Protein AF-A0A5E4QSP6-F1 (afdb_monomer_lite)

pLDDT: mean 77.05, std 18.64, range [42.59, 97.62]

Radius of gyration: 44.19 Å; chains: 1; bounding box: 63×29×132 Å

Organism: NCBI:txid189913

Structure (mmCIF, N/CA/C/O backbone):
data_AF-A0A5E4QSP6-F1
#
_entry.id   AF-A0A5E4QSP6-F1
#
loop_
_atom_site.group_PDB
_atom_site.id
_atom_site.type_symbol
_atom_site.label_atom_id
_atom_site.label_alt_id
_atom_site.label_comp_id
_atom_site.label_asym_id
_atom_site.label_entity_id
_atom_site.label_seq_id
_atom_site.pdbx_PDB_ins_code
_atom_site.Cartn_x
_atom_site.Cartn_y
_atom_site.Cartn_z
_atom_site.occupancy
_atom_site.B_iso_or_equiv
_atom_site.auth_seq_id
_atom_site.auth_comp_id
_atom_site.auth_asym_id
_atom_site.auth_atom_id
_atom_site.pdbx_PDB_model_num
ATOM 1 N N . MET A 1 1 ? -27.717 -10.163 22.107 1.00 70.06 1 MET A N 1
ATOM 2 C CA . MET A 1 1 ? -26.568 -11.097 22.024 1.00 70.06 1 MET A CA 1
ATOM 3 C C . MET A 1 1 ? -25.772 -10.996 23.321 1.00 70.06 1 MET A C 1
ATOM 5 O O . MET A 1 1 ? -25.616 -9.878 23.792 1.00 70.06 1 MET A O 1
ATOM 9 N N . PRO A 1 2 ? -25.306 -12.104 23.921 1.00 92.88 2 PRO A N 1
ATOM 10 C CA . PRO A 1 2 ? -24.489 -12.060 25.139 1.00 92.88 2 PRO A CA 1
ATOM 11 C C . PRO A 1 2 ? -23.131 -11.377 24.904 1.00 92.88 2 PRO A C 1
ATOM 13 O O . PRO A 1 2 ? -22.528 -11.594 23.853 1.00 92.88 2 PRO A O 1
ATOM 16 N N . ARG A 1 3 ? -22.615 -10.625 25.890 1.00 88.12 3 ARG A N 1
ATOM 17 C CA . ARG A 1 3 ? -21.329 -9.892 25.805 1.00 88.12 3 ARG A CA 1
ATOM 18 C C . ARG A 1 3 ? -20.164 -10.789 25.378 1.00 88.12 3 ARG A C 1
ATOM 20 O O . ARG A 1 3 ? -19.449 -10.469 24.439 1.00 88.12 3 ARG A O 1
ATOM 27 N N . GLN A 1 4 ? -20.054 -11.968 25.988 1.00 91.25 4 GLN A N 1
ATOM 28 C CA . GLN A 1 4 ? -19.037 -12.979 25.663 1.00 91.25 4 GLN A CA 1
ATOM 29 C C . GLN A 1 4 ? -19.108 -13.442 24.202 1.00 91.25 4 GLN A C 1
ATOM 31 O O . GLN A 1 4 ? -18.088 -13.740 23.587 1.00 91.25 4 GLN A O 1
ATOM 36 N N . ARG A 1 5 ? -20.317 -13.486 23.628 1.00 95.12 5 ARG A N 1
ATOM 37 C CA . ARG A 1 5 ? -20.522 -13.899 22.238 1.00 95.12 5 ARG A CA 1
ATOM 38 C C . ARG A 1 5 ? -20.107 -12.804 21.259 1.00 95.12 5 ARG A C 1
ATOM 40 O O . ARG A 1 5 ? -19.573 -13.132 20.209 1.00 95.12 5 ARG A O 1
ATOM 47 N N . VAL A 1 6 ? -20.319 -11.534 21.611 1.00 93.38 6 VAL A N 1
ATOM 48 C CA . VAL A 1 6 ? -19.836 -10.385 20.827 1.00 93.38 6 VAL A CA 1
ATOM 49 C C . VAL A 1 6 ? -18.314 -10.287 20.910 1.00 93.38 6 VAL A C 1
ATOM 51 O O . VAL A 1 6 ? -17.671 -10.209 19.873 1.00 93.38 6 VAL A O 1
ATOM 54 N N . HIS A 1 7 ? -17.739 -10.390 22.112 1.00 93.38 7 HIS A N 1
ATOM 55 C CA . HIS A 1 7 ? -16.287 -10.383 22.332 1.00 93.38 7 HIS A CA 1
ATOM 56 C C . HIS A 1 7 ? -15.601 -11.496 21.533 1.00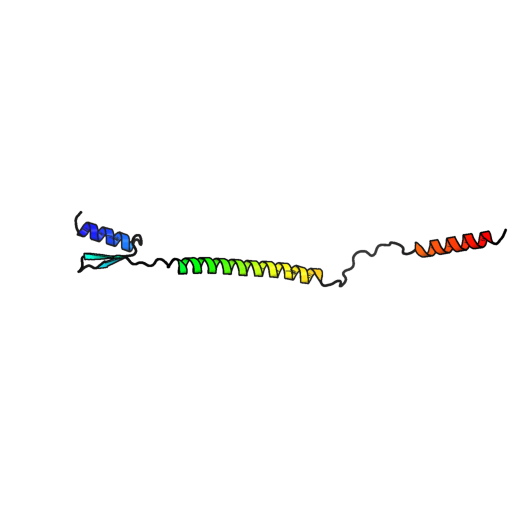 93.38 7 HIS A C 1
ATOM 58 O O . HIS A 1 7 ? -14.755 -11.213 20.695 1.00 93.38 7 HIS A O 1
ATOM 64 N N . SER A 1 8 ? -16.084 -12.740 21.647 1.00 93.88 8 SER A N 1
ATOM 65 C CA . SER A 1 8 ? -15.549 -13.865 20.868 1.00 93.88 8 SER A CA 1
ATOM 66 C C . SER A 1 8 ? -15.694 -13.678 19.354 1.00 93.88 8 SER A C 1
ATOM 68 O O . SER A 1 8 ? -14.806 -14.085 18.608 1.00 93.88 8 SER A O 1
ATOM 70 N N . LEU A 1 9 ? -16.792 -13.077 18.883 1.00 95.75 9 LEU A N 1
ATOM 71 C CA . LEU A 1 9 ? -16.992 -12.804 17.459 1.00 95.75 9 LEU A CA 1
ATOM 72 C C . LEU A 1 9 ? -16.009 -11.744 16.950 1.00 95.75 9 LEU A C 1
ATOM 74 O O . LEU A 1 9 ? -15.333 -11.981 15.956 1.00 95.75 9 LEU A O 1
ATOM 78 N N . VAL A 1 10 ? -15.898 -10.612 17.646 1.00 94.00 10 VAL A N 1
ATOM 79 C CA . VAL A 1 10 ? -14.998 -9.515 17.265 1.00 94.00 10 VAL A CA 1
ATOM 80 C C . VAL A 1 10 ? -13.540 -9.964 17.344 1.00 94.00 10 VAL A C 1
ATOM 82 O O . VAL A 1 10 ? -12.785 -9.719 16.410 1.00 94.00 10 VAL A O 1
ATOM 85 N N . SER A 1 11 ? -13.147 -10.704 18.387 1.00 94.62 11 SER A N 1
ATOM 86 C CA . SER A 1 11 ? -11.801 -11.279 18.480 1.00 94.62 11 SER A CA 1
ATOM 87 C C . SER A 1 11 ? -11.498 -12.222 17.317 1.00 94.62 11 SER A C 1
ATOM 89 O O . SER A 1 11 ? -10.399 -12.171 16.775 1.00 94.62 11 SER A O 1
ATOM 91 N N . LYS A 1 12 ? -12.463 -13.047 16.884 1.00 96.31 12 LYS A N 1
ATOM 92 C CA . LYS A 1 12 ? -12.291 -13.889 15.688 1.00 96.31 12 LYS A CA 1
ATOM 93 C C . LYS A 1 12 ? -12.115 -13.058 14.421 1.00 96.31 12 LYS A C 1
ATOM 95 O O . LYS A 1 12 ? -11.230 -13.372 13.640 1.00 96.31 12 LYS A O 1
ATOM 100 N N . MET A 1 13 ? -12.898 -11.995 14.238 1.00 96.50 13 MET A N 1
ATOM 101 C CA . MET A 1 13 ? -12.763 -11.105 13.076 1.00 96.50 13 MET A CA 1
ATOM 102 C C . MET A 1 13 ? -11.406 -10.386 13.045 1.00 96.50 13 MET A C 1
ATOM 104 O O . MET A 1 13 ? -10.834 -10.223 11.973 1.00 96.50 13 MET A O 1
ATOM 108 N N . ILE A 1 14 ? -10.872 -9.991 14.206 1.00 94.94 14 ILE A N 1
ATOM 109 C CA . ILE A 1 14 ? -9.531 -9.393 14.313 1.00 94.94 14 ILE A CA 1
ATOM 110 C C . ILE A 1 14 ? -8.449 -10.427 13.963 1.00 94.94 14 ILE A C 1
ATOM 112 O O . ILE A 1 14 ? -7.567 -10.137 13.162 1.00 94.94 14 ILE A O 1
ATOM 116 N N . ILE A 1 15 ? -8.527 -11.642 14.522 1.00 95.31 15 ILE A N 1
ATOM 117 C CA . ILE A 1 15 ? -7.548 -12.720 14.273 1.00 95.31 15 ILE A CA 1
ATOM 118 C C . ILE A 1 15 ? -7.567 -13.177 12.808 1.00 95.31 15 ILE A C 1
ATOM 120 O O . ILE A 1 15 ? -6.516 -13.473 12.251 1.00 95.31 15 ILE A O 1
ATOM 124 N N . ASN A 1 16 ? -8.744 -13.219 12.182 1.00 97.12 16 ASN A N 1
ATOM 125 C CA . ASN A 1 16 ? -8.903 -13.567 10.770 1.00 97.12 16 ASN A CA 1
ATOM 126 C C . ASN A 1 16 ? -8.485 -12.440 9.808 1.00 97.12 16 ASN A C 1
ATOM 128 O O . ASN A 1 16 ? -8.639 -12.601 8.601 1.00 97.12 16 ASN A O 1
ATOM 132 N N . GLU A 1 17 ? -8.017 -11.298 10.322 1.00 91.94 17 GLU A N 1
ATOM 133 C CA . GLU A 1 17 ? -7.676 -10.102 9.538 1.00 91.94 17 GLU A CA 1
ATOM 134 C C . GLU A 1 17 ? -8.862 -9.504 8.748 1.00 91.94 17 GLU A C 1
ATOM 136 O O . GLU A 1 17 ? -8.681 -8.702 7.834 1.00 91.94 17 GLU A O 1
ATOM 141 N N . GLU A 1 18 ? -10.100 -9.832 9.130 1.00 93.50 18 GLU A N 1
ATOM 142 C CA . GLU A 1 18 ? -11.321 -9.239 8.560 1.00 93.50 18 GLU A CA 1
ATOM 143 C C . GLU A 1 18 ? -11.573 -7.825 9.111 1.00 93.50 18 GLU A C 1
ATOM 145 O O . GLU A 1 18 ? -12.243 -7.007 8.478 1.00 93.50 18 GLU A O 1
ATOM 150 N N . LEU A 1 19 ? -11.045 -7.532 10.305 1.00 90.94 19 LEU A N 1
ATOM 151 C CA . LEU A 1 19 ? -11.163 -6.244 10.978 1.00 90.94 19 LEU A CA 1
ATOM 152 C C . LEU A 1 19 ? -9.793 -5.765 11.471 1.00 90.94 19 LEU A C 1
ATOM 154 O O . LEU A 1 19 ? -9.209 -6.344 12.384 1.00 90.94 19 LEU A O 1
ATOM 158 N N . LEU A 1 20 ? -9.320 -4.645 10.924 1.00 92.62 20 LEU A N 1
ATOM 159 C CA . LEU A 1 20 ? -8.104 -3.970 11.381 1.00 92.62 20 LEU A CA 1
ATOM 160 C C . LEU A 1 20 ? -8.386 -3.193 12.672 1.00 92.62 20 LEU A C 1
ATOM 162 O O . LEU A 1 20 ? -8.656 -1.990 12.655 1.00 92.62 20 LEU A O 1
ATOM 166 N N . ALA A 1 21 ? -8.360 -3.894 13.801 1.00 93.25 21 ALA A N 1
ATOM 167 C CA . ALA A 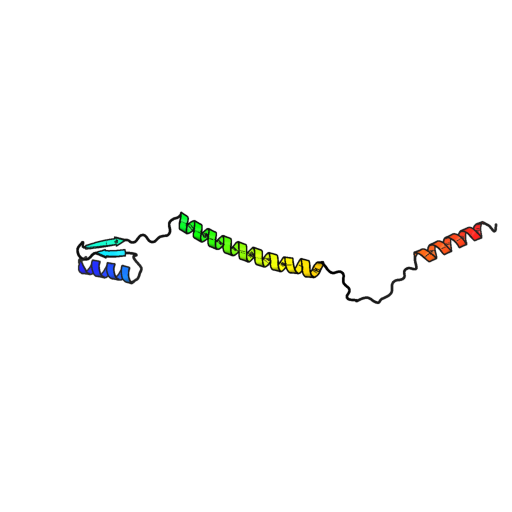1 21 ? -8.654 -3.318 15.105 1.00 93.25 21 ALA A CA 1
ATOM 168 C C . ALA A 1 21 ? -7.891 -4.006 16.239 1.00 93.25 21 ALA A C 1
ATOM 170 O O . ALA A 1 21 ? -7.387 -5.117 16.092 1.00 93.25 21 ALA A O 1
ATOM 171 N N . SER A 1 22 ? -7.860 -3.352 17.394 1.00 91.88 22 SER A N 1
ATOM 172 C CA . SER A 1 22 ? -7.501 -3.946 18.680 1.00 91.88 22 SER A CA 1
ATOM 173 C C . SER A 1 22 ? -8.678 -3.843 19.650 1.00 91.88 22 SER A C 1
ATOM 175 O O . SER A 1 22 ? -9.561 -2.999 19.486 1.00 91.88 22 SER A O 1
ATOM 177 N N . LEU A 1 23 ? -8.726 -4.736 20.638 1.00 92.94 23 LEU A N 1
ATOM 178 C CA . LEU A 1 23 ? -9.775 -4.752 21.652 1.00 92.94 23 LEU A CA 1
ATOM 179 C C . LEU A 1 23 ? -9.189 -4.328 23.004 1.00 92.94 23 LEU A C 1
ATOM 181 O O . LEU A 1 23 ? -8.173 -4.878 23.425 1.00 92.94 23 LEU A O 1
ATOM 185 N N . ASP A 1 24 ? -9.825 -3.362 23.662 1.00 92.06 24 ASP A N 1
ATOM 186 C CA . ASP A 1 24 ? -9.459 -2.887 24.996 1.00 92.06 24 ASP A CA 1
ATOM 187 C C . ASP A 1 24 ? -10.381 -3.529 26.044 1.00 92.06 24 ASP A C 1
ATOM 189 O O . ASP A 1 24 ? -11.544 -3.148 26.192 1.00 92.06 24 ASP A O 1
ATOM 193 N N . ASP A 1 25 ? -9.873 -4.543 26.750 1.00 83.44 25 ASP A N 1
ATOM 194 C CA . ASP A 1 25 ? -10.630 -5.327 27.736 1.00 83.44 25 ASP A CA 1
ATOM 195 C C . ASP A 1 25 ? -11.177 -4.516 28.936 1.00 83.44 25 ASP A C 1
ATOM 197 O O . ASP A 1 25 ? -12.334 -4.743 29.297 1.00 83.44 25 ASP A O 1
ATOM 201 N N . PRO A 1 26 ? -10.435 -3.581 29.573 1.00 86.38 26 PRO A N 1
ATOM 202 C CA . PRO A 1 26 ? -10.968 -2.787 30.686 1.00 86.38 26 PRO A CA 1
ATOM 203 C C . PRO A 1 26 ? -12.008 -1.739 30.267 1.00 86.38 26 PRO A C 1
ATOM 205 O O . PRO A 1 26 ? -12.934 -1.479 31.035 1.00 86.38 26 PRO A O 1
ATOM 208 N N . SER A 1 27 ? -11.883 -1.146 29.074 1.00 86.06 27 SER A N 1
ATOM 209 C CA . SER A 1 27 ? -12.834 -0.131 28.580 1.00 86.06 27 SER A CA 1
ATOM 210 C C . SER A 1 27 ? -13.947 -0.714 27.705 1.00 86.06 27 SER A C 1
ATOM 212 O O . SER A 1 27 ? -14.808 0.027 27.232 1.00 86.06 27 SER A O 1
ATOM 214 N N . GLU A 1 28 ? -13.923 -2.028 27.471 1.00 87.69 28 GLU A N 1
ATOM 215 C CA . GLU A 1 28 ? -14.865 -2.779 26.633 1.00 87.69 28 GLU A CA 1
ATOM 216 C C . GLU A 1 28 ? -15.072 -2.175 25.232 1.00 87.69 28 GLU A C 1
ATOM 218 O O . GLU A 1 28 ? -16.167 -2.238 24.664 1.00 87.69 28 GLU A O 1
ATOM 223 N N . CYS A 1 29 ? -14.023 -1.582 24.657 1.00 89.56 29 CYS A N 1
ATOM 224 C CA . CYS A 1 29 ? -14.099 -0.871 23.386 1.00 89.56 29 CYS A CA 1
ATOM 225 C C . CYS A 1 29 ? -13.179 -1.490 22.324 1.00 89.56 29 CYS A C 1
ATOM 227 O O . CYS A 1 29 ? -12.173 -2.128 22.628 1.00 89.56 29 CYS A O 1
ATOM 229 N N . ALA A 1 30 ? -13.546 -1.323 21.052 1.00 90.50 30 ALA A N 1
ATOM 230 C CA . ALA A 1 30 ? -12.716 -1.720 19.920 1.00 90.50 30 ALA A CA 1
ATOM 231 C C . ALA A 1 30 ? -12.079 -0.473 19.297 1.00 90.50 30 ALA A C 1
ATOM 233 O O . ALA A 1 30 ? -12.779 0.473 18.930 1.00 90.50 30 ALA A O 1
ATOM 234 N N . ILE A 1 31 ? -10.756 -0.481 19.162 1.00 92.69 31 ILE A N 1
ATOM 235 C CA . ILE A 1 31 ? -9.973 0.594 18.557 1.00 92.69 31 ILE A CA 1
ATOM 236 C C . ILE A 1 31 ? -9.678 0.200 17.114 1.00 92.69 31 ILE A C 1
ATOM 238 O O . ILE A 1 31 ? -8.946 -0.752 16.860 1.00 92.69 31 ILE A O 1
ATOM 242 N N . LEU A 1 32 ? -10.239 0.936 16.158 1.00 92.38 32 LEU A N 1
ATOM 243 C CA . LEU A 1 32 ? -9.987 0.709 14.736 1.00 92.38 32 LEU A CA 1
ATOM 244 C C . LEU A 1 32 ? -8.651 1.335 14.327 1.00 92.38 32 LEU A C 1
ATOM 246 O O . LEU A 1 32 ? -8.406 2.518 14.570 1.00 92.38 32 LEU A O 1
ATOM 250 N N . HIS A 1 33 ? -7.800 0.558 13.665 1.00 90.44 33 HIS A N 1
ATOM 251 C CA . HIS A 1 33 ? -6.546 1.049 13.111 1.00 90.44 33 HIS A CA 1
ATOM 252 C C . HIS A 1 33 ? -6.780 1.527 11.676 1.00 90.44 33 HIS A C 1
ATOM 254 O O . HIS A 1 33 ? -7.235 0.774 10.819 1.00 90.44 33 HIS A O 1
ATOM 260 N N . ARG A 1 34 ? -6.454 2.791 11.391 1.00 74.94 34 ARG A N 1
ATOM 261 C CA . ARG A 1 34 ? -6.568 3.369 10.046 1.00 74.94 34 ARG A CA 1
ATOM 262 C C . ARG A 1 34 ? -5.214 3.288 9.340 1.00 74.94 34 ARG A C 1
ATOM 264 O O . ARG A 1 34 ? -4.451 4.247 9.365 1.00 74.94 34 ARG A O 1
ATOM 271 N N . SER A 1 35 ? -4.902 2.134 8.756 1.00 71.81 35 SER A N 1
ATOM 272 C CA . SER A 1 35 ? -3.636 1.883 8.042 1.00 71.81 35 SER A CA 1
ATOM 273 C C . SER A 1 35 ? -3.733 2.050 6.520 1.00 71.81 35 SER A C 1
ATOM 275 O O . SER A 1 35 ? -2.827 1.647 5.793 1.00 71.81 35 SER A O 1
ATOM 277 N N . GLU A 1 36 ? -4.799 2.670 6.012 1.00 79.56 36 GLU A N 1
ATOM 278 C CA . GLU A 1 36 ? -4.912 2.953 4.582 1.00 79.56 36 GLU A CA 1
ATOM 279 C C . GLU A 1 36 ? -3.919 4.050 4.167 1.00 79.56 36 GLU A C 1
ATOM 281 O O . GLU A 1 36 ? -3.878 5.112 4.805 1.00 79.56 36 GLU A O 1
ATOM 286 N N . PRO A 1 37 ? -3.134 3.843 3.091 1.00 79.44 37 PRO A N 1
ATOM 287 C CA . PRO A 1 37 ? -2.287 4.894 2.560 1.00 79.44 37 PRO A CA 1
ATOM 288 C C . PRO A 1 37 ? -3.154 6.096 2.199 1.00 79.44 37 PRO A C 1
ATOM 290 O O . PRO A 1 37 ? -4.208 5.979 1.570 1.00 79.44 37 PRO A O 1
ATOM 293 N N . THR A 1 38 ? -2.692 7.281 2.584 1.00 90.31 38 THR A N 1
ATOM 294 C CA . THR A 1 38 ? -3.370 8.519 2.203 1.00 90.31 38 THR A CA 1
ATOM 295 C C . THR A 1 38 ? -3.489 8.591 0.681 1.00 90.31 38 THR A C 1
ATOM 297 O O . THR A 1 38 ? -2.650 8.061 -0.050 1.00 90.31 38 THR A O 1
ATOM 300 N N . ARG A 1 39 ? -4.494 9.311 0.170 1.00 91.62 39 ARG A N 1
ATOM 301 C CA . ARG A 1 39 ? -4.681 9.486 -1.281 1.00 91.62 39 ARG A CA 1
ATOM 302 C C . ARG A 1 39 ? -3.394 9.928 -1.993 1.00 91.62 39 ARG A C 1
ATOM 304 O O . ARG A 1 39 ? -3.136 9.492 -3.108 1.00 91.62 39 ARG A O 1
ATOM 311 N N . MET A 1 40 ? -2.579 10.762 -1.345 1.00 94.50 40 MET A N 1
ATOM 312 C CA . MET A 1 40 ? -1.281 11.193 -1.870 1.00 94.50 40 MET A CA 1
ATOM 313 C C . MET A 1 40 ? -0.266 10.045 -1.932 1.00 94.50 40 MET A C 1
ATOM 315 O O . MET A 1 40 ? 0.378 9.875 -2.961 1.00 94.50 40 MET A O 1
ATOM 319 N N . GLN A 1 41 ? -0.149 9.239 -0.873 1.00 95.19 41 GLN A N 1
ATOM 320 C CA . GLN A 1 41 ? 0.733 8.067 -0.849 1.00 95.19 41 GLN A CA 1
ATOM 321 C C . GLN A 1 41 ? 0.314 7.021 -1.889 1.00 95.19 41 GLN A C 1
ATOM 323 O O . GLN A 1 41 ? 1.166 6.502 -2.601 1.00 95.19 41 GLN A O 1
ATOM 328 N N . ALA A 1 42 ? -0.987 6.765 -2.039 1.00 94.62 42 ALA A N 1
ATOM 329 C CA . ALA A 1 42 ? -1.502 5.853 -3.058 1.00 94.62 42 ALA A CA 1
ATOM 330 C C . ALA A 1 42 ? -1.169 6.335 -4.483 1.00 94.62 42 ALA A C 1
ATOM 332 O O . ALA A 1 42 ? -0.704 5.555 -5.310 1.00 94.62 42 ALA A O 1
ATOM 333 N N . LEU A 1 43 ? -1.346 7.633 -4.763 1.00 96.19 43 LEU A N 1
ATOM 334 C CA . LEU A 1 43 ? -0.958 8.221 -6.048 1.00 96.19 43 LEU A CA 1
ATOM 335 C C . LEU A 1 43 ? 0.559 8.172 -6.270 1.00 96.19 43 LEU A C 1
ATOM 337 O O . LEU A 1 43 ? 0.996 7.895 -7.382 1.00 96.19 43 LEU A O 1
ATOM 341 N N . ALA A 1 44 ? 1.361 8.412 -5.230 1.00 96.56 44 ALA A N 1
ATOM 342 C CA . ALA A 1 44 ? 2.816 8.321 -5.313 1.00 96.56 44 ALA A CA 1
ATOM 343 C C . ALA A 1 44 ? 3.281 6.895 -5.647 1.00 96.56 44 ALA A C 1
ATOM 345 O O . ALA A 1 44 ? 4.128 6.736 -6.521 1.00 96.56 44 ALA A O 1
ATOM 346 N N . LEU A 1 45 ? 2.681 5.870 -5.028 1.00 95.81 45 LEU A N 1
ATOM 347 C CA . LEU A 1 45 ? 2.941 4.460 -5.348 1.00 95.81 45 LEU A CA 1
ATOM 348 C C . LEU A 1 45 ? 2.585 4.142 -6.807 1.00 95.81 45 LEU A C 1
ATOM 350 O O . LEU A 1 45 ? 3.418 3.631 -7.548 1.00 95.81 45 LEU A O 1
ATOM 354 N N . GLN A 1 46 ? 1.398 4.554 -7.265 1.00 96.75 46 GLN A N 1
ATOM 355 C CA . GLN A 1 46 ? 0.988 4.367 -8.662 1.00 96.75 46 GLN A CA 1
ATOM 356 C C . GLN A 1 46 ? 1.920 5.068 -9.660 1.00 96.75 46 GLN A C 1
ATOM 358 O O . GLN A 1 46 ? 2.141 4.575 -10.767 1.00 96.75 46 GLN A O 1
ATOM 363 N N . LEU A 1 47 ? 2.434 6.249 -9.311 1.00 97.19 47 LEU A N 1
ATOM 364 C CA . LEU A 1 47 ? 3.402 6.961 -10.140 1.00 97.19 47 LEU A CA 1
ATOM 365 C C . LEU A 1 47 ? 4.764 6.268 -10.129 1.00 97.19 47 LEU A C 1
ATOM 367 O O . LEU A 1 47 ? 5.378 6.184 -11.188 1.00 97.19 47 LEU A O 1
ATOM 371 N N . ALA A 1 48 ? 5.208 5.742 -8.987 1.00 97.31 48 ALA A N 1
ATOM 372 C CA . ALA A 1 48 ? 6.445 4.975 -8.891 1.00 97.31 48 ALA A CA 1
ATOM 373 C C . ALA A 1 48 ? 6.412 3.746 -9.817 1.00 97.31 48 ALA A C 1
ATOM 375 O O . ALA A 1 48 ? 7.334 3.570 -10.614 1.00 97.31 48 ALA A O 1
ATOM 376 N N . ASP A 1 49 ? 5.311 2.987 -9.821 1.00 97.50 49 ASP A N 1
ATOM 377 C CA . ASP A 1 49 ? 5.125 1.850 -10.734 1.00 97.50 49 ASP A CA 1
ATOM 378 C C . ASP A 1 49 ? 5.170 2.283 -12.209 1.00 97.50 49 ASP A C 1
ATOM 380 O O . ASP A 1 49 ? 5.776 1.630 -13.062 1.00 97.50 49 ASP A O 1
ATOM 384 N N . LYS A 1 50 ? 4.546 3.420 -12.543 1.00 97.62 50 LYS A N 1
ATOM 385 C CA . LYS A 1 50 ? 4.573 3.967 -13.910 1.00 97.62 50 LYS A CA 1
ATOM 386 C C . LYS A 1 50 ? 5.969 4.411 -14.328 1.00 97.62 50 LYS A C 1
ATOM 388 O O . LYS A 1 50 ? 6.348 4.173 -15.470 1.00 97.62 50 LYS A O 1
ATOM 393 N N . VAL A 1 51 ? 6.723 5.046 -13.434 1.00 97.56 51 VAL A N 1
ATOM 394 C CA . VAL A 1 51 ? 8.106 5.454 -13.703 1.00 97.56 51 VAL A CA 1
ATOM 395 C C . VAL A 1 51 ? 8.981 4.226 -13.944 1.00 97.56 51 VAL A C 1
ATOM 397 O O . VAL A 1 51 ? 9.722 4.227 -14.921 1.00 97.56 51 VAL A O 1
ATOM 400 N N . GLY A 1 52 ? 8.835 3.162 -13.145 1.00 96.81 52 GLY A N 1
ATOM 401 C CA . GLY A 1 52 ? 9.524 1.888 -13.384 1.00 96.81 52 GLY A CA 1
ATOM 402 C C . GLY A 1 52 ? 9.243 1.333 -14.783 1.00 96.81 52 GLY A C 1
ATOM 403 O O . GLY A 1 52 ? 10.164 1.128 -15.567 1.00 96.81 52 GLY A O 1
ATOM 404 N N . ASN A 1 53 ? 7.965 1.235 -15.162 1.00 97.00 53 ASN A N 1
ATOM 405 C CA . ASN A 1 53 ? 7.569 0.779 -16.502 1.00 97.00 53 ASN A CA 1
ATOM 406 C C . ASN A 1 53 ? 8.141 1.645 -17.645 1.00 97.00 53 ASN A C 1
ATOM 408 O O . ASN A 1 53 ? 8.432 1.138 -18.734 1.00 97.00 53 ASN A O 1
ATOM 412 N N . LEU A 1 54 ? 8.271 2.958 -17.433 1.00 96.75 54 LEU A N 1
ATOM 413 C CA . LEU A 1 54 ? 8.867 3.871 -18.412 1.00 96.75 54 LEU A CA 1
ATOM 414 C C . LEU A 1 54 ? 10.376 3.657 -18.546 1.00 96.75 54 LEU A C 1
ATOM 416 O O . LEU A 1 54 ? 10.881 3.685 -19.667 1.00 96.75 54 LEU A O 1
ATOM 420 N N . VAL A 1 55 ? 11.084 3.425 -17.437 1.00 96.62 55 VAL A N 1
ATOM 421 C CA . VAL A 1 55 ? 12.518 3.101 -17.450 1.00 96.62 55 VAL A CA 1
ATOM 422 C C . VAL A 1 55 ? 12.752 1.800 -18.214 1.00 96.62 55 VAL A C 1
ATOM 424 O O . VAL A 1 55 ? 13.491 1.818 -19.196 1.00 96.62 55 VAL A O 1
ATOM 427 N N . ASP A 1 56 ? 12.022 0.733 -17.882 1.00 95.69 56 ASP A N 1
ATOM 428 C CA . ASP A 1 56 ? 12.115 -0.556 -18.583 1.00 95.69 56 ASP A CA 1
ATOM 429 C C . ASP A 1 56 ? 11.840 -0.414 -20.091 1.00 95.69 56 ASP A C 1
ATOM 431 O O . ASP A 1 56 ? 12.483 -1.034 -20.942 1.00 95.69 56 ASP A O 1
ATOM 435 N N . SER A 1 57 ? 10.865 0.425 -20.454 1.00 94.00 57 SER A N 1
ATOM 436 C CA . SER A 1 57 ? 10.539 0.703 -21.856 1.00 94.00 57 SER A CA 1
ATOM 437 C C . SER A 1 57 ? 11.660 1.464 -22.566 1.00 94.00 57 SER A C 1
ATOM 439 O O . SER A 1 57 ? 11.983 1.144 -23.713 1.00 94.00 57 SER A O 1
ATOM 441 N N . ASN A 1 58 ? 12.269 2.443 -21.896 1.00 93.19 58 ASN A N 1
ATOM 442 C CA . ASN A 1 58 ? 13.394 3.205 -22.430 1.00 93.19 58 ASN A CA 1
ATOM 443 C C . ASN A 1 58 ? 14.621 2.317 -22.642 1.00 93.19 58 ASN A C 1
ATOM 445 O O . ASN A 1 58 ? 15.241 2.404 -23.700 1.00 93.19 58 ASN A O 1
ATOM 449 N N . GLU A 1 59 ? 14.933 1.428 -21.698 1.00 93.94 59 GLU A N 1
ATOM 450 C CA . GLU A 1 59 ? 16.032 0.465 -21.831 1.00 93.94 59 GLU A CA 1
ATOM 451 C C . GLU A 1 59 ? 15.819 -0.453 -23.041 1.00 93.94 59 GLU A C 1
ATOM 453 O O . GLU A 1 59 ? 16.687 -0.551 -23.908 1.00 93.94 59 GLU A O 1
ATOM 458 N N . ARG A 1 60 ? 14.614 -1.015 -23.203 1.00 91.00 60 ARG A N 1
ATOM 459 C CA . ARG A 1 60 ? 14.266 -1.841 -24.376 1.00 91.00 60 ARG A CA 1
ATOM 460 C C . ARG A 1 60 ? 14.373 -1.091 -25.704 1.00 91.00 60 ARG A C 1
ATOM 462 O O . ARG A 1 60 ? 14.727 -1.684 -26.725 1.00 91.00 60 ARG A O 1
ATOM 469 N N . ILE A 1 61 ? 13.995 0.188 -25.742 1.00 88.56 61 ILE A N 1
ATOM 470 C CA . ILE A 1 61 ? 14.138 1.023 -26.946 1.00 88.56 61 ILE A CA 1
ATOM 471 C C . ILE A 1 61 ? 15.617 1.282 -27.226 1.00 88.56 61 ILE A C 1
ATOM 473 O O . ILE A 1 61 ? 16.047 1.158 -28.374 1.00 88.56 61 ILE A O 1
ATOM 477 N N . PHE A 1 62 ? 16.390 1.600 -26.189 1.00 84.25 62 PHE A N 1
ATOM 478 C CA . PHE A 1 62 ? 17.817 1.861 -26.295 1.00 84.25 62 PHE A CA 1
ATOM 479 C C . PHE A 1 62 ? 18.583 0.637 -26.809 1.00 84.25 62 PHE A C 1
ATOM 481 O O . PHE A 1 62 ? 19.365 0.766 -27.748 1.00 84.25 62 PHE A O 1
ATOM 488 N N . GLU A 1 63 ? 18.295 -0.563 -26.301 1.00 84.94 63 GLU A N 1
ATOM 489 C CA . GLU A 1 63 ? 18.852 -1.822 -26.816 1.00 84.94 63 GLU A CA 1
ATOM 490 C C . GLU A 1 63 ? 18.558 -2.012 -28.313 1.00 84.94 63 GLU A C 1
ATOM 492 O O . GLU A 1 63 ? 19.443 -2.342 -29.110 1.00 84.94 63 GLU A O 1
ATOM 497 N N . LYS A 1 64 ? 17.31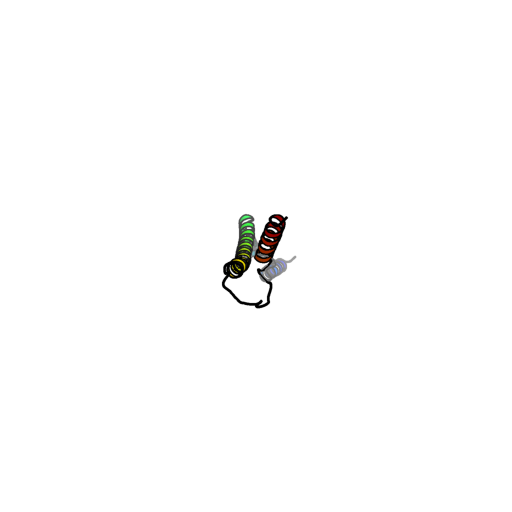5 -1.738 -28.732 1.00 78.19 64 LYS A N 1
ATOM 498 C CA . LYS A 1 64 ? 16.909 -1.828 -30.142 1.00 78.19 64 LYS A CA 1
ATOM 499 C C . LYS A 1 64 ? 17.610 -0.783 -31.010 1.00 78.19 64 LYS A C 1
ATOM 501 O O . LYS A 1 64 ? 18.041 -1.116 -32.111 1.00 78.19 64 LYS A O 1
ATOM 506 N N . GLN A 1 65 ? 17.763 0.456 -30.542 1.00 65.50 65 GLN A N 1
ATOM 507 C CA . GLN A 1 65 ? 18.502 1.501 -31.260 1.00 65.50 65 GLN A CA 1
ATOM 508 C C . GLN A 1 65 ? 20.009 1.231 -31.313 1.00 65.50 65 GLN A C 1
ATOM 510 O O . GLN A 1 65 ? 20.622 1.470 -32.353 1.00 65.50 65 GLN A O 1
ATOM 515 N N . GLY A 1 66 ? 20.604 0.668 -30.260 1.00 58.75 66 GLY A N 1
ATOM 516 C CA . GLY A 1 66 ? 21.994 0.205 -30.264 1.00 58.75 66 GLY A CA 1
ATOM 517 C C . GLY A 1 66 ? 22.265 -0.798 -31.391 1.00 58.75 66 GLY A C 1
ATOM 518 O O . GLY A 1 66 ? 23.310 -0.733 -32.039 1.00 58.75 66 GLY A O 1
ATOM 519 N N . SER A 1 67 ? 21.280 -1.640 -31.724 1.00 58.00 67 SER A N 1
ATOM 520 C CA . SER A 1 67 ? 21.333 -2.530 -32.892 1.00 58.00 67 SER A CA 1
ATOM 521 C C . SER A 1 67 ? 21.312 -1.777 -34.234 1.00 58.00 67 SER A C 1
ATOM 523 O O . SER A 1 67 ? 22.015 -2.169 -35.166 1.00 58.00 67 SER A O 1
ATOM 525 N N . PHE A 1 68 ? 20.585 -0.657 -34.348 1.00 55.88 68 PHE A N 1
ATOM 526 C CA . PHE A 1 68 ? 20.609 0.193 -35.550 1.00 55.88 68 PHE A CA 1
ATOM 527 C C . PHE A 1 68 ? 21.963 0.888 -35.751 1.00 55.88 68 PHE A C 1
ATOM 529 O O . PHE A 1 68 ? 22.450 0.945 -36.881 1.00 55.88 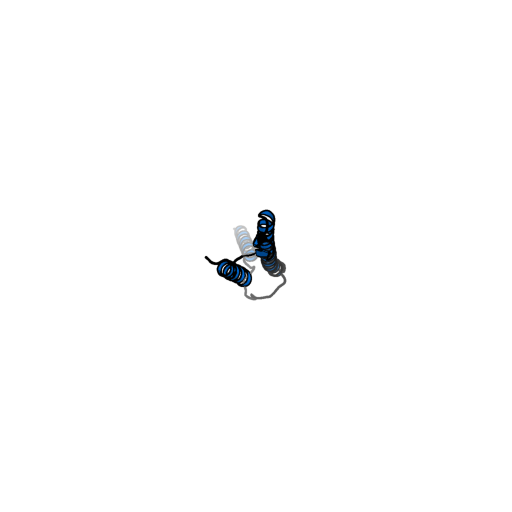68 PHE A O 1
ATOM 536 N N . PHE A 1 69 ? 22.611 1.354 -34.678 1.00 54.91 69 PHE A N 1
ATOM 537 C CA . PHE A 1 69 ? 23.951 1.947 -34.765 1.00 54.91 69 PHE A CA 1
ATOM 538 C C . PHE A 1 69 ? 25.052 0.903 -35.008 1.00 54.91 69 PHE A C 1
ATOM 540 O O . PHE A 1 69 ? 25.994 1.181 -35.748 1.00 54.91 69 PHE A O 1
ATOM 547 N N . GLN A 1 70 ? 24.917 -0.318 -34.476 1.00 56.28 70 GLN A N 1
ATOM 548 C CA . GLN A 1 70 ? 25.864 -1.405 -34.755 1.00 56.28 70 GLN A CA 1
ATOM 549 C C . GLN A 1 70 ? 25.677 -2.040 -36.144 1.00 56.28 70 GLN A C 1
ATOM 551 O O . GLN A 1 70 ? 26.654 -2.496 -36.733 1.00 56.28 70 GLN A O 1
ATOM 556 N N . ARG A 1 71 ? 24.461 -2.042 -36.711 1.00 55.03 71 ARG A N 1
ATOM 557 C CA . ARG A 1 71 ? 24.186 -2.632 -38.037 1.00 55.03 71 ARG A CA 1
ATOM 558 C C . ARG A 1 71 ? 24.226 -1.627 -39.199 1.00 55.03 71 ARG A C 1
ATOM 560 O O . ARG A 1 71 ? 24.288 -2.049 -40.350 1.00 55.03 71 ARG A O 1
ATOM 567 N N . GLY A 1 72 ? 24.195 -0.321 -38.930 1.00 52.56 72 GLY A N 1
ATOM 568 C CA . GLY A 1 72 ? 24.122 0.724 -39.964 1.00 52.56 72 GLY A CA 1
ATOM 569 C C . GLY A 1 72 ? 25.387 1.565 -40.171 1.00 52.56 72 GLY A C 1
ATOM 570 O O . GLY A 1 72 ? 25.417 2.374 -41.094 1.00 52.56 72 GLY A O 1
ATOM 571 N N . GLY A 1 73 ? 26.419 1.407 -39.336 1.00 52.81 73 GLY A N 1
ATOM 572 C CA . GLY A 1 73 ? 27.564 2.329 -39.283 1.00 52.81 73 GLY A CA 1
ATOM 573 C C . GLY A 1 73 ? 28.879 1.850 -39.903 1.00 52.81 73 GLY A C 1
ATOM 574 O O . GLY A 1 73 ? 29.878 2.554 -39.786 1.00 52.81 73 GLY A O 1
ATOM 575 N N . ALA A 1 74 ? 28.923 0.681 -40.548 1.00 47.75 74 ALA A N 1
ATOM 576 C CA . ALA A 1 74 ? 30.145 0.172 -41.170 1.00 47.75 74 ALA A CA 1
ATOM 577 C C . ALA A 1 74 ? 29.908 -0.252 -42.628 1.00 47.75 74 ALA A C 1
ATOM 579 O O . ALA A 1 74 ? 29.452 -1.369 -42.871 1.00 47.75 74 ALA A O 1
ATOM 580 N N . PRO A 1 75 ? 30.299 0.550 -43.637 1.00 52.50 75 PRO A N 1
ATOM 581 C CA . PRO A 1 75 ? 30.585 0.014 -44.955 1.00 52.50 75 PRO A CA 1
ATOM 582 C C . PRO A 1 75 ? 32.005 -0.560 -44.917 1.00 52.50 75 PRO A C 1
ATOM 584 O O . PRO A 1 75 ? 32.935 -0.000 -45.493 1.00 52.50 75 PRO A O 1
ATOM 587 N N . ARG A 1 76 ? 32.211 -1.671 -44.200 1.00 51.59 76 ARG A N 1
ATOM 588 C CA . ARG A 1 76 ? 33.464 -2.428 -44.299 1.00 51.59 76 ARG A CA 1
ATOM 589 C C . ARG A 1 76 ? 33.177 -3.860 -44.721 1.00 51.59 76 ARG A C 1
ATOM 591 O O . ARG A 1 76 ? 33.148 -4.773 -43.915 1.00 51.59 76 ARG A O 1
ATOM 598 N N . GLY A 1 77 ? 32.939 -3.960 -46.028 1.00 53.75 77 GLY A N 1
ATOM 599 C CA . GLY A 1 77 ? 33.327 -5.057 -46.906 1.00 53.75 77 GLY A CA 1
ATOM 600 C C . GLY A 1 77 ? 33.064 -6.476 -46.425 1.00 53.75 77 GLY A C 1
ATOM 601 O O . GLY A 1 77 ? 33.907 -7.059 -45.758 1.00 53.75 77 GLY A O 1
ATOM 602 N N . GLU A 1 78 ? 32.010 -7.090 -46.959 1.00 42.59 78 GLU A N 1
ATOM 603 C CA . GLU A 1 78 ? 32.024 -8.532 -47.181 1.00 42.59 78 GLU A CA 1
ATOM 604 C C . GLU A 1 78 ? 31.460 -8.847 -48.567 1.00 42.59 78 GLU A C 1
ATOM 606 O O . GLU A 1 78 ? 30.343 -8.479 -48.933 1.00 42.59 78 GLU A O 1
ATOM 611 N N . GLY A 1 79 ? 32.329 -9.431 -49.389 1.00 51.44 79 GLY A N 1
ATOM 612 C CA . GLY A 1 79 ? 32.110 -9.661 -50.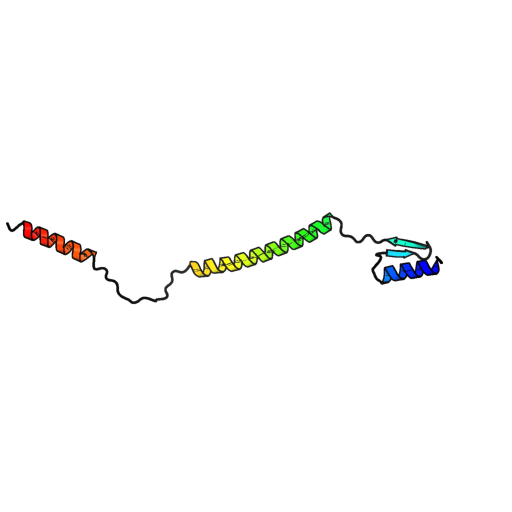802 1.00 51.44 79 GLY A CA 1
ATOM 613 C C . GLY A 1 79 ? 31.018 -10.683 -51.066 1.00 51.44 79 GLY A C 1
ATOM 614 O O . GLY A 1 79 ? 31.052 -11.783 -50.537 1.00 51.44 79 GLY A O 1
ATOM 615 N N . ARG A 1 80 ? 30.117 -10.337 -51.981 1.00 48.41 80 ARG A N 1
ATOM 616 C CA . ARG A 1 80 ? 29.312 -11.255 -52.792 1.00 48.41 80 ARG A CA 1
ATOM 617 C C . ARG A 1 80 ? 28.896 -10.469 -54.024 1.00 48.41 80 ARG A C 1
ATOM 619 O O . ARG A 1 80 ? 28.096 -9.557 -53.880 1.00 48.41 80 ARG A O 1
ATOM 626 N N . GLN A 1 81 ? 29.466 -10.827 -55.177 1.00 46.28 81 GLN A N 1
ATOM 627 C CA . GLN A 1 81 ? 29.097 -10.484 -56.571 1.00 46.28 81 GLN A CA 1
ATOM 628 C C . GLN A 1 81 ? 30.330 -10.093 -57.404 1.00 46.28 81 GLN A C 1
ATOM 630 O O . GLN A 1 81 ? 30.434 -9.022 -57.993 1.00 46.28 81 GLN A O 1
ATOM 635 N N . ARG A 1 82 ? 31.280 -11.034 -57.473 1.00 46.94 82 ARG A N 1
ATOM 636 C CA . ARG A 1 82 ? 32.113 -11.236 -58.663 1.00 46.94 82 ARG A CA 1
ATOM 637 C C . ARG A 1 82 ? 31.153 -11.740 -59.749 1.00 46.94 82 ARG A C 1
ATOM 639 O O . ARG A 1 82 ? 30.671 -12.860 -59.639 1.00 46.94 82 ARG A O 1
ATOM 646 N N . GLY A 1 83 ? 30.808 -10.897 -60.713 1.00 43.59 83 GLY A N 1
ATOM 647 C CA . GLY A 1 83 ? 29.847 -11.241 -61.763 1.00 43.59 83 GLY A CA 1
ATOM 648 C C . GLY A 1 83 ? 29.547 -10.051 -62.663 1.00 43.59 83 GLY A C 1
ATOM 649 O O . GLY A 1 83 ? 28.528 -9.394 -62.497 1.00 43.59 83 GLY A O 1
ATOM 650 N N . GLU A 1 84 ? 30.506 -9.752 -63.538 1.00 52.53 84 GLU A N 1
ATOM 651 C CA . GLU A 1 84 ? 30.333 -9.191 -64.886 1.00 52.53 84 GLU A CA 1
ATOM 652 C C . GLU A 1 84 ? 29.159 -8.222 -65.123 1.00 52.53 84 GLU A C 1
ATOM 654 O O . GLU A 1 84 ? 28.013 -8.637 -65.281 1.00 52.53 84 GLU A O 1
ATOM 659 N N . ARG A 1 85 ? 29.468 -6.931 -65.316 1.00 46.31 85 ARG A N 1
ATOM 660 C CA . ARG A 1 85 ? 28.706 -6.047 -66.219 1.00 46.31 85 ARG A CA 1
ATOM 661 C C . ARG A 1 85 ? 29.602 -4.910 -66.746 1.00 46.31 85 ARG A C 1
ATOM 663 O O . ARG A 1 85 ? 30.275 -4.268 -65.939 1.00 46.31 85 ARG A O 1
ATOM 670 N N . PRO A 1 86 ? 29.669 -4.666 -68.070 1.00 50.38 86 PRO A N 1
ATOM 671 C CA . PRO A 1 86 ? 30.808 -4.000 -68.701 1.00 50.38 86 PRO A CA 1
ATOM 672 C C . PRO A 1 86 ? 30.649 -2.478 -68.724 1.00 50.38 86 PRO A C 1
ATOM 674 O O . PRO A 1 86 ? 29.621 -1.940 -69.140 1.00 50.38 86 PRO A O 1
ATOM 677 N N . ARG A 1 87 ? 31.720 -1.772 -68.358 1.00 52.81 87 ARG A N 1
ATOM 678 C CA . ARG A 1 87 ? 31.863 -0.309 -68.420 1.00 52.81 87 ARG A CA 1
ATOM 679 C C . ARG A 1 87 ? 32.256 0.156 -69.838 1.00 52.81 87 ARG A C 1
ATOM 681 O O . ARG A 1 87 ? 33.063 1.064 -69.984 1.00 52.81 87 ARG A O 1
ATOM 688 N N . ASP A 1 88 ? 31.679 -0.447 -70.881 1.00 55.69 88 ASP A N 1
ATOM 689 C CA . ASP A 1 88 ? 32.103 -0.268 -72.287 1.00 55.69 88 ASP A CA 1
ATOM 690 C C . ASP A 1 88 ? 31.114 0.532 -73.158 1.00 55.69 88 ASP A C 1
ATOM 692 O O . ASP A 1 88 ? 31.283 0.645 -74.374 1.00 55.69 88 ASP A O 1
ATOM 696 N N . GLY A 1 89 ? 30.075 1.123 -72.558 1.00 57.81 89 GLY A N 1
ATOM 697 C CA . GLY A 1 89 ? 29.074 1.912 -73.292 1.00 57.81 89 GLY A CA 1
ATOM 698 C C . GLY A 1 89 ? 29.564 3.292 -73.753 1.00 57.81 89 GLY A C 1
ATOM 699 O O . GLY A 1 89 ? 29.138 3.791 -74.794 1.00 57.81 89 GLY A O 1
ATOM 700 N N . TRP A 1 90 ? 30.491 3.908 -73.014 1.00 56.03 90 TRP A N 1
ATOM 701 C CA . TRP A 1 90 ? 30.914 5.294 -73.261 1.00 56.03 90 TRP A CA 1
ATOM 702 C C . TRP A 1 90 ? 32.040 5.405 -74.302 1.00 56.03 90 TRP A C 1
ATOM 704 O O . TRP A 1 90 ? 32.042 6.338 -75.103 1.00 56.03 90 TRP A O 1
ATOM 714 N N . ALA A 1 91 ? 32.937 4.415 -74.37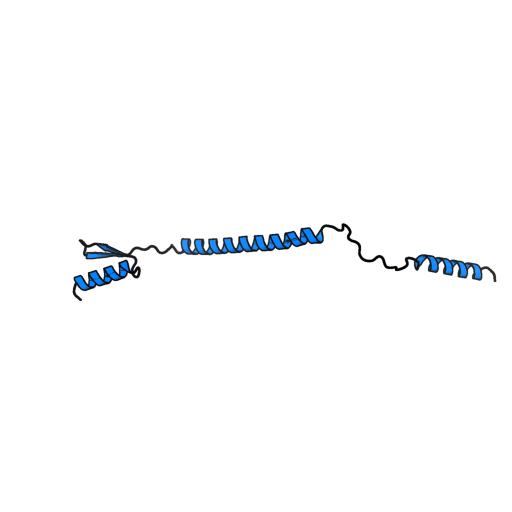1 1.00 58.06 91 ALA A N 1
ATOM 715 C CA . ALA A 1 91 ? 34.051 4.407 -75.325 1.00 58.06 91 ALA A CA 1
ATOM 716 C C . ALA A 1 91 ? 33.615 4.055 -76.763 1.00 58.06 91 ALA A C 1
ATOM 718 O O . ALA A 1 91 ? 34.136 4.616 -77.729 1.00 58.06 91 ALA A O 1
ATOM 719 N N . ARG A 1 92 ? 32.614 3.173 -76.937 1.00 57.25 92 ARG A N 1
ATOM 720 C CA . ARG A 1 92 ? 32.102 2.803 -78.274 1.00 57.25 92 ARG A CA 1
ATOM 721 C C . ARG A 1 92 ? 31.329 3.939 -78.948 1.00 57.25 92 ARG A C 1
ATOM 723 O O . ARG A 1 92 ? 31.446 4.118 -80.157 1.00 57.25 92 ARG A O 1
ATOM 730 N N . ARG A 1 93 ? 30.600 4.753 -78.174 1.00 58.84 93 ARG A N 1
ATOM 731 C CA . ARG A 1 93 ? 29.844 5.904 -78.701 1.00 58.84 93 ARG A CA 1
ATOM 732 C C . ARG A 1 93 ? 30.749 7.014 -79.240 1.00 58.84 93 ARG A C 1
ATOM 734 O O . ARG A 1 93 ? 30.401 7.641 -80.234 1.00 58.84 93 ARG A O 1
ATOM 741 N N . GLN A 1 94 ? 31.911 7.227 -78.621 1.00 59.66 94 GLN A N 1
ATOM 742 C CA . GLN A 1 94 ? 32.901 8.192 -79.113 1.00 59.66 94 GLN A CA 1
ATOM 743 C C . GLN A 1 94 ? 33.621 7.707 -80.375 1.00 59.66 94 GLN A C 1
ATOM 745 O O . GLN A 1 94 ? 33.905 8.519 -81.251 1.00 59.66 94 GLN A O 1
ATOM 750 N N . ARG A 1 95 ? 33.878 6.397 -80.508 1.00 60.56 95 ARG A N 1
ATOM 751 C CA . ARG A 1 95 ? 34.540 5.849 -81.702 1.00 60.56 95 ARG A CA 1
ATOM 752 C C . ARG A 1 95 ? 33.641 5.884 -82.945 1.00 60.56 95 ARG A C 1
ATOM 754 O O . ARG A 1 95 ? 34.152 6.167 -84.021 1.00 60.56 95 ARG A O 1
ATOM 761 N N . ASN A 1 96 ? 32.330 5.660 -82.802 1.00 64.00 96 ASN A N 1
ATOM 762 C CA . ASN A 1 96 ? 31.406 5.784 -83.938 1.00 64.00 96 ASN A CA 1
ATOM 763 C C . ASN A 1 96 ? 31.297 7.225 -84.449 1.00 64.00 96 ASN A C 1
ATOM 765 O O . ASN A 1 96 ? 31.395 7.425 -85.650 1.00 64.00 96 ASN A O 1
ATOM 769 N N . ARG A 1 97 ? 31.202 8.225 -83.558 1.00 62.72 97 ARG A N 1
ATOM 770 C CA . ARG A 1 97 ? 31.116 9.635 -83.986 1.00 62.72 97 ARG A CA 1
ATOM 771 C C . ARG A 1 97 ? 32.310 10.080 -84.829 1.00 62.72 97 ARG A C 1
ATOM 773 O O . ARG A 1 97 ? 32.108 10.703 -85.857 1.00 62.72 97 ARG A O 1
ATOM 780 N N . ARG A 1 98 ? 33.530 9.700 -84.438 1.00 62.56 98 ARG A N 1
ATOM 781 C CA . ARG A 1 98 ? 34.737 10.054 -85.205 1.00 62.56 98 ARG A CA 1
ATOM 782 C C . ARG A 1 98 ? 34.762 9.411 -86.592 1.00 62.56 98 ARG A C 1
ATOM 784 O O . ARG A 1 98 ? 35.166 10.040 -87.553 1.00 62.56 98 ARG A O 1
ATOM 791 N N . ARG A 1 99 ? 34.282 8.168 -86.709 1.00 62.53 99 ARG A N 1
ATOM 792 C CA . ARG A 1 99 ? 34.262 7.448 -87.990 1.00 62.53 99 ARG A CA 1
ATOM 793 C C . ARG A 1 99 ? 33.236 8.014 -88.976 1.00 62.53 99 ARG A C 1
ATOM 795 O O . ARG A 1 99 ? 33.438 7.895 -90.181 1.00 62.53 99 ARG A O 1
ATOM 802 N N . ASP A 1 100 ? 32.146 8.578 -88.467 1.00 62.09 100 ASP A N 1
ATOM 803 C CA . ASP A 1 100 ? 31.134 9.241 -89.291 1.00 62.09 100 ASP A CA 1
ATOM 804 C C . ASP A 1 100 ? 31.610 10.635 -89.746 1.00 62.09 100 ASP A C 1
ATOM 806 O O . ASP A 1 100 ? 31.324 11.029 -90.873 1.00 62.09 100 ASP A O 1
ATOM 810 N N . GLU A 1 101 ? 32.401 11.339 -88.926 1.00 62.75 101 GLU A N 1
ATOM 811 C CA . GLU A 1 101 ? 33.050 12.610 -89.293 1.00 62.75 101 GLU A CA 1
ATOM 812 C C . GLU A 1 101 ? 34.121 12.421 -90.383 1.00 62.75 101 GLU A C 1
ATOM 814 O O . GLU A 1 101 ? 34.131 13.169 -91.358 1.00 62.75 101 GLU A O 1
ATOM 819 N N . ASP A 1 102 ? 34.959 11.381 -90.286 1.00 63.75 102 ASP A N 1
ATOM 820 C CA . ASP A 1 102 ? 36.004 11.107 -91.288 1.00 63.75 102 ASP A CA 1
ATOM 821 C C . ASP A 1 102 ? 35.419 10.755 -92.672 1.00 63.75 102 ASP A C 1
ATOM 823 O O . ASP A 1 102 ? 36.009 11.079 -93.698 1.00 63.75 102 ASP A O 1
ATOM 827 N N . ARG A 1 103 ? 34.230 10.135 -92.725 1.00 60.50 103 ARG A N 1
ATOM 828 C CA . ARG A 1 103 ? 33.546 9.797 -93.989 1.00 60.50 103 ARG A CA 1
ATOM 829 C C . ARG A 1 103 ? 32.885 10.988 -94.675 1.00 60.50 103 ARG A C 1
ATOM 831 O O . ARG A 1 103 ? 32.670 10.929 -95.877 1.00 60.50 103 ARG A O 1
ATOM 838 N N . ALA A 1 104 ? 32.545 12.037 -93.930 1.00 60.94 104 ALA A N 1
ATOM 839 C CA . ALA A 1 104 ? 31.922 13.240 -94.483 1.00 60.94 104 ALA A CA 1
ATOM 840 C C . ALA A 1 104 ? 32.942 14.209 -95.110 1.00 60.94 104 ALA A C 1
ATOM 842 O O . ALA A 1 104 ? 32.546 15.159 -95.776 1.00 60.94 104 ALA A O 1
ATOM 843 N N . HIS A 1 105 ? 34.240 13.983 -94.888 1.00 59.44 105 HIS A N 1
ATOM 844 C CA . HIS A 1 105 ? 35.328 14.815 -95.408 1.00 59.44 105 HIS A CA 1
ATOM 845 C C . HIS A 1 105 ? 36.011 14.242 -96.666 1.00 59.44 105 HIS A C 1
ATOM 847 O O . HIS A 1 105 ? 36.952 14.859 -97.162 1.00 59.44 105 HIS A O 1
ATOM 853 N N . GLU A 1 106 ? 35.550 13.097 -97.182 1.00 56.34 106 GLU A N 1
ATOM 854 C CA . GLU A 1 106 ? 36.098 12.422 -98.376 1.00 56.34 106 GLU A CA 1
ATOM 855 C C . GLU A 1 106 ? 35.170 12.470 -99.615 1.00 56.34 106 GLU A C 1
ATOM 857 O O . GLU A 1 106 ? 35.445 11.782 -100.599 1.00 56.34 106 GLU A O 1
ATOM 862 N N . GLU A 1 107 ? 34.118 13.302 -99.606 1.00 50.41 107 GLU A N 1
ATOM 863 C CA . GLU A 1 107 ? 33.316 13.663 -100.798 1.00 50.41 107 GLU A CA 1
ATOM 864 C C . GLU A 1 107 ? 33.604 15.090 -101.289 1.00 50.41 107 GLU A C 1
ATOM 866 O O . GLU A 1 107 ? 33.710 16.009 -100.441 1.00 50.41 107 GLU A O 1
#

Sequence (107 aa):
MPRQRVHSLVSKMIINEELLASLDDPSECAILHRSEPTRMQALALQLADKVGNLVDSNERIFEKQGSFFQRGGAPRGEGRQRGERPRDGWARRQRNRRRDEDRAHEE

Secondary structure (DSSP, 8-state):
--HHHHHHHHHHHHHTTSS-EEEETTTTEEEE---PPPHHHHHHHHHHHHHHHHHHHHHHHHHHHHHHHHHHS---------------HHHHHHHHHHHHHHHHT--

InterPro domains:
  IPR027516 Eukaryotic translation initiation factor 3 subunit C [PTHR13937] (1-100)
  IPR058999 EIF3CL-like, C-terminal domain [PF26569] (41-63)

Foldseek 3Di:
DDLVVVVVVVVVCVVVVVFQWDADPVVRDIGGDDPDDDPVRVVVVVVVVVVVVVVVVVVVVVVVVVVVCVVPPDPDDDDDDPDDDDPCPPVVVVVVVVVVVVVVVPD